Protein AF-A0A165RWX5-F1 (afdb_monomer_lite)

Radius of gyration: 15.76 Å; chains: 1; bounding box: 32×32×44 Å

Secondary structure (DSSP, 8-state):
---------B-TTSPBP-HHHHHHHHHHHHHHHHHTT-TTHHHHHHHHH-----B-TT--B-

Structure (mmCIF, N/CA/C/O backbone):
data_AF-A0A165RWX5-F1
#
_entry.id   AF-A0A165RWX5-F1
#
loop_
_atom_site.group_PDB
_atom_site.id
_atom_site.type_symbol
_atom_site.label_atom_id
_atom_site.label_alt_id
_atom_site.label_comp_id
_atom_site.label_asym_id
_atom_site.label_entity_id
_atom_site.label_seq_id
_atom_site.pdbx_PDB_ins_code
_atom_site.Cartn_x
_atom_site.Cartn_y
_atom_site.Cartn_z
_atom_site.occupancy
_atom_site.B_iso_or_equiv
_atom_site.auth_seq_id
_atom_site.auth_comp_id
_atom_site.auth_asym_id
_atom_site.auth_atom_id
_atom_site.pdbx_PDB_model_num
ATOM 1 N N . MET A 1 1 ? -7.335 3.800 -29.751 1.00 43.59 1 MET A N 1
ATOM 2 C CA . MET A 1 1 ? -7.002 3.760 -28.313 1.00 43.59 1 MET A CA 1
ATOM 3 C C . MET A 1 1 ? -5.509 3.983 -28.206 1.00 43.59 1 MET A C 1
ATOM 5 O O . MET A 1 1 ? -4.775 3.298 -28.908 1.00 43.59 1 MET A O 1
ATOM 9 N N . ALA A 1 2 ? -5.076 5.031 -27.504 1.00 53.97 2 ALA A N 1
ATOM 10 C CA . ALA A 1 2 ? -3.662 5.389 -27.429 1.00 53.97 2 ALA A CA 1
ATOM 11 C C . ALA A 1 2 ? -2.858 4.219 -26.837 1.00 53.97 2 ALA A C 1
ATOM 13 O O . ALA A 1 2 ? -3.345 3.534 -25.943 1.00 53.97 2 ALA A O 1
ATOM 14 N N . ASN A 1 3 ? -1.651 3.975 -27.353 1.00 63.28 3 ASN A N 1
ATOM 15 C CA . ASN A 1 3 ? -0.702 3.018 -26.784 1.00 63.28 3 ASN A CA 1
ATOM 16 C C . ASN A 1 3 ? -0.329 3.461 -25.357 1.00 63.28 3 ASN A C 1
ATOM 18 O O . ASN A 1 3 ? 0.639 4.199 -25.171 1.00 63.28 3 ASN A O 1
ATOM 22 N N . GLU A 1 4 ? -1.096 3.038 -24.352 1.00 71.94 4 GLU A N 1
ATOM 23 C CA . GLU A 1 4 ? -0.789 3.276 -22.942 1.00 71.94 4 GLU A CA 1
ATOM 24 C C . GLU A 1 4 ? 0.439 2.449 -22.546 1.00 71.94 4 GLU A C 1
ATOM 26 O O . GLU A 1 4 ? 0.362 1.271 -22.193 1.00 71.94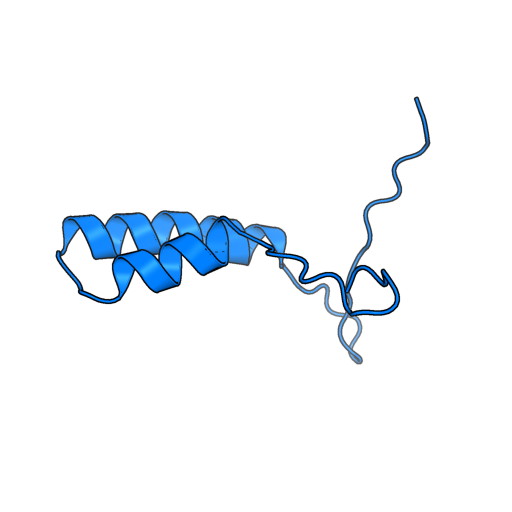 4 GLU A O 1
ATOM 31 N N . LYS A 1 5 ? 1.621 3.066 -22.636 1.00 79.88 5 LYS A N 1
ATOM 32 C CA . LYS A 1 5 ? 2.848 2.499 -22.077 1.00 79.88 5 LYS A CA 1
ATOM 33 C C . LYS A 1 5 ? 2.822 2.675 -20.562 1.00 79.88 5 LYS A C 1
ATOM 35 O O . LYS A 1 5 ? 3.017 3.777 -20.059 1.00 79.88 5 LYS A O 1
ATOM 40 N N . VAL A 1 6 ? 2.617 1.576 -19.842 1.00 80.81 6 VAL A N 1
ATOM 41 C CA . VAL A 1 6 ? 2.766 1.538 -18.383 1.00 80.81 6 VAL A CA 1
ATOM 42 C C . VAL A 1 6 ? 4.217 1.862 -18.019 1.00 80.81 6 VAL A C 1
ATOM 44 O O . VAL A 1 6 ? 5.147 1.213 -18.503 1.00 80.81 6 VAL A O 1
ATOM 47 N N . LEU A 1 7 ? 4.415 2.868 -17.165 1.00 83.94 7 LEU A N 1
ATOM 48 C CA . LEU A 1 7 ? 5.732 3.214 -16.633 1.00 83.94 7 LEU A CA 1
ATOM 49 C C . LEU A 1 7 ? 6.219 2.101 -15.696 1.00 83.94 7 LEU A C 1
ATOM 51 O O . LEU A 1 7 ? 5.506 1.692 -14.781 1.00 83.94 7 LEU A O 1
ATOM 55 N N . VAL A 1 8 ? 7.445 1.619 -15.916 1.00 88.44 8 VAL A N 1
ATOM 56 C CA . VAL A 1 8 ? 8.068 0.578 -15.087 1.00 88.44 8 VAL A CA 1
ATOM 57 C C . VAL A 1 8 ? 9.238 1.180 -14.325 1.00 88.44 8 VAL A C 1
ATOM 59 O O . VAL A 1 8 ? 10.289 1.449 -14.905 1.00 88.44 8 VAL A O 1
ATOM 62 N N . ASP A 1 9 ? 9.065 1.350 -13.018 1.00 88.31 9 ASP A N 1
ATOM 63 C CA . ASP A 1 9 ? 10.131 1.807 -12.128 1.00 88.31 9 ASP A CA 1
ATOM 64 C C . ASP A 1 9 ? 11.074 0.650 -11.756 1.00 88.31 9 ASP A C 1
ATOM 66 O O . ASP A 1 9 ? 10.646 -0.432 -11.332 1.00 88.31 9 ASP A O 1
ATOM 70 N N . ARG A 1 10 ? 12.379 0.877 -11.919 1.00 94.69 10 ARG A N 1
ATOM 71 C CA . ARG A 1 10 ? 13.442 -0.100 -11.665 1.00 94.69 10 ARG A CA 1
ATOM 72 C C . ARG A 1 10 ? 14.501 0.504 -10.751 1.00 94.69 10 ARG A C 1
ATOM 74 O O . ARG A 1 10 ? 14.910 1.648 -10.907 1.00 94.69 10 ARG A O 1
ATOM 81 N N . SER A 1 11 ? 15.000 -0.293 -9.808 1.00 93.19 11 SER A N 1
ATOM 82 C CA . SER A 1 11 ? 16.146 0.083 -8.978 1.00 93.19 11 SER A CA 1
ATOM 83 C C . SER A 1 11 ? 17.424 0.228 -9.814 1.00 93.19 11 SER A C 1
ATOM 85 O O . SER A 1 11 ? 17.526 -0.304 -10.918 1.00 93.19 11 SER A O 1
ATOM 87 N N . LYS A 1 12 ? 18.469 0.830 -9.226 1.00 94.25 12 LYS A N 1
ATOM 88 C CA . LYS A 1 12 ? 19.826 0.851 -9.810 1.00 94.25 12 LYS A CA 1
ATOM 89 C C . LYS A 1 12 ? 20.369 -0.548 -10.149 1.00 94.25 12 LYS A C 1
ATOM 91 O O . LYS A 1 12 ? 21.204 -0.680 -11.029 1.00 94.25 12 LYS A O 1
ATOM 96 N N . SER A 1 13 ? 19.886 -1.587 -9.461 1.00 95.00 13 SER A N 1
ATOM 97 C CA . SER A 1 13 ? 20.226 -2.996 -9.707 1.00 95.00 13 SER A CA 1
ATOM 98 C C . SER A 1 13 ? 19.299 -3.704 -10.710 1.00 95.00 13 SER A C 1
ATOM 100 O O . SER A 1 13 ? 19.395 -4.916 -10.872 1.00 95.00 13 SER A O 1
ATOM 102 N N . GLY A 1 14 ? 18.374 -2.983 -11.353 1.00 93.56 14 GLY A N 1
ATOM 103 C CA . GLY A 1 14 ? 17.470 -3.503 -12.385 1.00 93.56 14 GLY A CA 1
ATOM 104 C C . GLY A 1 14 ? 16.196 -4.185 -11.872 1.00 93.56 14 GLY A C 1
ATOM 105 O O . GLY A 1 14 ? 15.333 -4.546 -12.679 1.00 93.56 14 GLY A O 1
ATOM 106 N N . LYS A 1 15 ? 16.035 -4.334 -10.548 1.00 95.12 15 LYS A N 1
ATOM 107 C CA . LYS A 1 15 ? 14.836 -4.936 -9.942 1.00 95.12 15 LYS A CA 1
ATOM 108 C C . LYS A 1 15 ? 13.642 -3.997 -10.089 1.00 95.12 15 LYS A C 1
ATOM 110 O O . LYS A 1 15 ? 13.739 -2.821 -9.746 1.00 95.12 15 LYS A O 1
ATOM 115 N N . VAL A 1 16 ? 12.514 -4.527 -10.553 1.00 94.75 16 VAL A N 1
ATOM 116 C CA . VAL A 1 16 ? 11.257 -3.772 -10.650 1.00 94.75 16 VAL A CA 1
ATOM 117 C C . VAL A 1 16 ? 10.741 -3.462 -9.246 1.00 94.75 16 VAL A C 1
ATOM 119 O O . VAL A 1 16 ? 10.755 -4.329 -8.370 1.00 94.75 16 VAL A O 1
ATOM 122 N N . ARG A 1 17 ? 10.310 -2.220 -9.014 1.00 92.19 17 ARG A N 1
ATOM 123 C CA . ARG A 1 17 ? 9.642 -1.827 -7.769 1.00 92.19 17 ARG A CA 1
ATOM 124 C C . ARG A 1 17 ? 8.166 -2.255 -7.847 1.00 92.19 17 ARG A C 1
ATOM 126 O O . ARG A 1 17 ? 7.462 -1.768 -8.730 1.00 92.19 17 ARG A O 1
ATOM 133 N N . PRO A 1 18 ? 7.680 -3.136 -6.951 1.00 92.31 18 PRO A N 1
ATOM 134 C CA . PRO A 1 18 ? 6.318 -3.671 -7.010 1.00 92.31 18 PRO A CA 1
ATOM 135 C C . PRO A 1 18 ? 5.319 -2.680 -6.395 1.00 92.31 18 PRO A C 1
ATOM 137 O O . PRO A 1 18 ? 4.753 -2.899 -5.324 1.00 92.31 18 PRO A O 1
ATOM 140 N N . TRP A 1 19 ? 5.191 -1.503 -7.009 1.00 87.94 19 TRP A N 1
ATOM 141 C CA . TRP A 1 19 ? 4.365 -0.416 -6.480 1.00 87.94 19 TRP A CA 1
ATOM 142 C C . TRP A 1 19 ? 2.892 -0.794 -6.409 1.00 87.94 19 TRP A C 1
ATOM 144 O O . TRP A 1 19 ? 2.222 -0.452 -5.438 1.00 87.94 19 TRP A O 1
ATOM 154 N N . ARG A 1 20 ? 2.397 -1.512 -7.421 1.00 86.75 20 ARG A N 1
ATOM 155 C CA . ARG A 1 20 ? 0.995 -1.920 -7.495 1.00 86.75 20 ARG A CA 1
ATOM 156 C C . ARG A 1 20 ? 0.655 -2.891 -6.373 1.00 86.75 20 ARG A C 1
ATOM 158 O O . ARG A 1 20 ? -0.321 -2.672 -5.667 1.00 86.75 20 ARG A O 1
ATOM 165 N N . GLU A 1 21 ? 1.471 -3.922 -6.200 1.00 90.62 21 GLU A N 1
ATOM 166 C CA . GLU A 1 21 ? 1.289 -4.954 -5.184 1.00 90.62 21 GLU A CA 1
ATOM 167 C C . GLU A 1 21 ? 1.318 -4.327 -3.790 1.00 90.62 21 GLU A C 1
ATOM 169 O O . GLU A 1 21 ? 0.365 -4.470 -3.033 1.00 90.62 21 GLU A O 1
ATOM 174 N N . ARG A 1 22 ? 2.333 -3.501 -3.501 1.00 88.94 22 ARG A N 1
ATOM 175 C CA . ARG A 1 22 ? 2.447 -2.788 -2.217 1.00 88.94 22 ARG A CA 1
ATOM 176 C C . ARG A 1 22 ? 1.271 -1.857 -1.944 1.00 88.94 22 ARG A C 1
ATOM 178 O O . ARG A 1 22 ? 0.857 -1.700 -0.799 1.00 88.94 22 ARG A O 1
ATOM 185 N N . LYS A 1 23 ? 0.741 -1.208 -2.983 1.00 87.19 23 LYS A N 1
ATOM 186 C CA . LYS A 1 23 ? -0.413 -0.319 -2.850 1.00 87.19 23 LYS A CA 1
ATOM 187 C C . LYS A 1 23 ? -1.671 -1.111 -2.486 1.00 87.19 23 LYS A C 1
ATOM 189 O O . LYS A 1 23 ? -2.373 -0.717 -1.562 1.00 87.19 23 LYS A O 1
ATOM 194 N N . LEU A 1 24 ? -1.908 -2.246 -3.146 1.00 90.44 24 LEU A N 1
ATOM 195 C CA . LEU A 1 24 ? -3.016 -3.153 -2.825 1.00 90.44 24 LEU A CA 1
ATOM 196 C C . LEU A 1 24 ? -2.880 -3.752 -1.417 1.00 90.44 24 LEU A C 1
ATOM 198 O O . LEU A 1 24 ? -3.850 -3.765 -0.663 1.00 90.44 24 LEU A O 1
ATOM 202 N N . GLU A 1 25 ? -1.676 -4.174 -1.032 1.00 91.19 25 GLU A N 1
ATOM 203 C CA . GLU A 1 25 ? -1.389 -4.692 0.312 1.00 91.19 25 GLU A CA 1
ATOM 204 C C . GLU A 1 25 ? -1.666 -3.646 1.400 1.00 91.19 25 GLU A C 1
ATOM 206 O O . GLU A 1 25 ? -2.241 -3.976 2.435 1.00 91.19 25 GLU A O 1
ATOM 211 N N . ASN A 1 26 ? -1.328 -2.373 1.165 1.00 89.62 26 ASN A N 1
ATOM 212 C CA . ASN A 1 26 ? -1.627 -1.292 2.107 1.00 89.62 26 ASN A CA 1
ATOM 213 C C . ASN A 1 26 ? -3.134 -1.063 2.292 1.00 89.62 26 ASN A C 1
ATOM 215 O O . ASN A 1 26 ? -3.556 -0.784 3.413 1.00 89.62 26 ASN A O 1
ATOM 219 N N . LEU A 1 27 ? -3.948 -1.201 1.238 1.00 90.25 27 LEU A N 1
ATOM 220 C CA . LEU A 1 27 ? -5.411 -1.107 1.351 1.00 90.25 27 LEU A CA 1
ATOM 221 C C . LEU A 1 27 ? -5.954 -2.195 2.279 1.00 90.25 27 LEU A C 1
ATOM 223 O O . LEU A 1 27 ? -6.605 -1.898 3.280 1.00 90.25 27 LEU A O 1
ATOM 227 N N . GLN A 1 28 ? -5.595 -3.446 1.986 1.00 92.25 28 GLN A N 1
ATOM 228 C CA . GLN A 1 28 ? -6.015 -4.610 2.761 1.00 92.25 28 GLN A CA 1
ATOM 229 C C . GLN A 1 28 ? -5.515 -4.537 4.211 1.00 92.25 28 GLN A C 1
ATOM 231 O O . GLN A 1 28 ? -6.248 -4.838 5.153 1.00 92.25 28 GLN A O 1
ATOM 236 N N . TYR A 1 29 ? -4.275 -4.087 4.414 1.00 93.94 29 TYR A N 1
ATOM 237 C CA . TYR A 1 29 ? -3.716 -3.896 5.748 1.00 93.94 29 TYR A CA 1
ATOM 238 C C . TYR A 1 29 ? -4.433 -2.782 6.521 1.00 93.94 29 TYR A C 1
ATOM 240 O O . TYR A 1 29 ? -4.700 -2.936 7.713 1.00 93.94 29 TYR A O 1
ATOM 248 N N . GLY A 1 30 ? -4.797 -1.684 5.853 1.00 93.62 30 GLY A N 1
ATOM 249 C CA . GLY A 1 30 ? -5.621 -0.622 6.428 1.00 93.62 30 GLY A CA 1
ATOM 250 C C . GLY A 1 30 ? -6.971 -1.141 6.925 1.00 93.62 30 GLY A C 1
ATOM 251 O O . GLY A 1 30 ? -7.372 -0.811 8.043 1.00 93.62 30 GLY A O 1
ATOM 252 N N . ASP A 1 31 ? -7.624 -2.010 6.151 1.00 93.50 31 ASP A N 1
ATOM 253 C CA . ASP A 1 31 ? -8.891 -2.640 6.539 1.00 93.50 31 ASP A CA 1
ATOM 254 C C . ASP A 1 31 ? -8.728 -3.546 7.770 1.00 93.50 31 ASP A C 1
ATOM 256 O O . ASP A 1 31 ? -9.521 -3.466 8.710 1.00 93.50 31 ASP A O 1
ATOM 260 N N . TYR A 1 32 ? -7.658 -4.343 7.839 1.00 96.75 32 TYR A N 1
ATOM 261 C CA . TYR A 1 32 ? -7.357 -5.139 9.035 1.00 96.75 32 TYR A CA 1
ATOM 262 C C . TYR A 1 32 ? -7.109 -4.277 10.270 1.00 96.75 32 TYR A C 1
ATOM 264 O O . TYR A 1 32 ? -7.634 -4.564 11.346 1.00 96.75 32 TYR A O 1
ATOM 272 N N . LEU A 1 33 ? -6.352 -3.189 10.128 1.00 95.88 33 LEU A N 1
ATOM 273 C CA . LEU A 1 33 ? -6.125 -2.252 11.225 1.00 95.88 33 LEU A CA 1
ATOM 274 C C . LEU A 1 33 ? -7.423 -1.583 11.686 1.00 95.88 33 LEU A C 1
ATOM 276 O O . LEU A 1 33 ? -7.568 -1.322 12.881 1.00 95.88 33 LEU A O 1
ATOM 280 N N . GLN A 1 34 ? -8.354 -1.322 10.766 1.00 94.88 34 GLN A N 1
ATOM 281 C CA . GLN A 1 34 ? -9.664 -0.758 11.079 1.00 94.88 34 GLN A CA 1
ATOM 282 C C . GLN A 1 34 ? -10.514 -1.745 11.887 1.00 94.88 34 GLN A C 1
ATOM 284 O O . GLN A 1 34 ? -11.079 -1.352 12.907 1.00 94.88 34 GLN A O 1
ATOM 289 N N . ILE A 1 35 ? -10.561 -3.017 11.469 1.00 97.06 35 ILE A N 1
ATOM 290 C CA . ILE A 1 35 ? -11.261 -4.102 12.183 1.00 97.06 35 ILE A CA 1
ATOM 291 C C . ILE A 1 35 ? -10.701 -4.267 13.599 1.00 97.06 35 ILE A C 1
ATOM 293 O O . ILE A 1 35 ? -11.447 -4.446 14.555 1.00 97.06 35 ILE A O 1
ATOM 297 N N . LEU A 1 36 ? -9.381 -4.161 13.746 1.00 97.25 36 LEU A N 1
ATOM 298 C CA . LEU A 1 36 ? -8.690 -4.280 15.030 1.00 97.25 36 LEU A CA 1
ATOM 299 C C . LEU A 1 36 ? -8.673 -2.969 15.845 1.00 97.25 36 LEU A C 1
ATOM 301 O O . LEU A 1 36 ? -8.002 -2.895 16.872 1.00 97.25 36 LEU A O 1
ATOM 305 N N . HIS A 1 37 ? -9.389 -1.929 15.403 1.00 94.50 37 HIS A N 1
ATOM 306 C CA . HIS A 1 37 ? -9.495 -0.623 16.068 1.00 94.50 37 HIS A CA 1
ATOM 307 C C . HIS A 1 37 ? -8.154 0.097 16.322 1.00 94.50 37 HIS A C 1
ATOM 309 O O . HIS A 1 37 ? -8.021 0.910 17.244 1.00 94.50 37 HIS A O 1
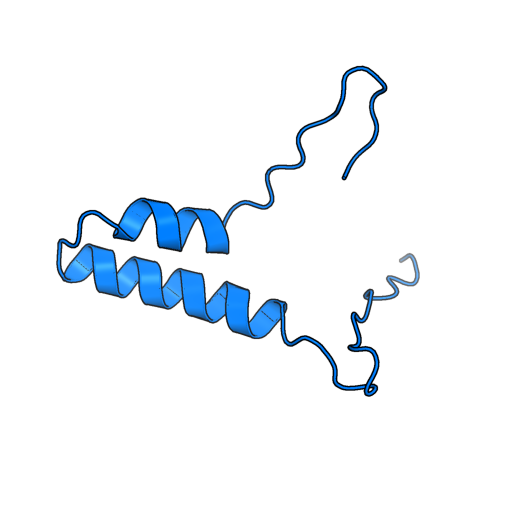ATOM 315 N N . TYR A 1 38 ? -7.144 -0.130 15.477 1.00 96.44 38 TYR A N 1
ATOM 316 C CA . TYR A 1 38 ? -5.891 0.616 15.554 1.00 96.44 38 TYR A CA 1
ATOM 317 C C . TYR A 1 38 ? -6.055 2.034 15.005 1.00 96.44 38 TYR A C 1
ATOM 319 O O . TYR A 1 38 ? -6.435 2.248 13.856 1.00 96.44 38 TYR A O 1
ATOM 327 N N . LYS A 1 39 ? -5.605 3.030 15.778 1.00 92.88 39 LYS A N 1
ATOM 328 C CA . LYS A 1 39 ? -5.629 4.458 15.393 1.00 92.88 39 LYS A CA 1
ATOM 329 C C . LYS A 1 39 ? -4.944 4.763 14.054 1.00 92.88 39 LYS A C 1
ATOM 331 O O . LYS A 1 39 ? -5.233 5.783 13.441 1.00 92.88 39 LYS A O 1
ATOM 336 N N . LYS A 1 40 ? -4.016 3.910 13.607 1.00 90.75 40 LYS A N 1
ATOM 337 C CA . LYS A 1 40 ? -3.234 4.098 12.374 1.00 90.75 40 LYS A CA 1
ATOM 338 C C . LYS A 1 40 ? -3.971 3.665 11.100 1.00 90.75 40 LYS A C 1
ATOM 340 O O . LYS A 1 40 ? -3.463 3.963 10.024 1.00 90.75 40 LYS A O 1
ATOM 345 N N . ALA A 1 41 ? -5.130 3.008 11.212 1.00 91.19 41 ALA A N 1
ATOM 346 C CA . ALA A 1 41 ? -5.874 2.460 10.076 1.00 91.19 41 ALA A CA 1
ATOM 347 C C . ALA A 1 41 ? -6.109 3.497 8.965 1.00 91.19 41 ALA A C 1
ATOM 349 O O . ALA A 1 41 ? -5.755 3.245 7.816 1.00 91.19 41 ALA A O 1
ATOM 350 N N . HIS A 1 42 ? -6.575 4.700 9.328 1.00 87.50 42 HIS A N 1
ATOM 351 C CA . HIS A 1 42 ? -6.812 5.795 8.379 1.00 87.50 42 HIS A CA 1
ATOM 352 C C . HIS A 1 42 ? -5.556 6.171 7.577 1.00 87.50 42 HIS A C 1
ATOM 354 O O . HIS A 1 42 ? -5.602 6.227 6.355 1.00 87.50 42 HIS A O 1
ATOM 360 N N . ARG A 1 43 ? -4.400 6.342 8.238 1.00 85.50 43 ARG A N 1
ATOM 361 C CA . ARG A 1 43 ? -3.147 6.738 7.566 1.00 85.50 43 ARG A CA 1
ATOM 362 C C . ARG A 1 43 ? -2.653 5.678 6.591 1.00 85.50 43 ARG A C 1
ATOM 364 O O . ARG A 1 43 ? -2.131 6.010 5.532 1.00 85.50 43 ARG A O 1
ATOM 371 N N . VAL A 1 44 ? -2.779 4.409 6.976 1.00 87.19 44 VAL A N 1
ATOM 372 C CA . VAL A 1 44 ? -2.347 3.275 6.151 1.00 87.19 44 VAL A CA 1
ATOM 373 C C . VAL A 1 44 ? -3.251 3.142 4.928 1.00 87.19 44 VAL A C 1
ATOM 375 O O . VAL A 1 44 ? -2.747 3.030 3.811 1.00 87.19 44 VAL A O 1
ATOM 378 N N . LYS A 1 45 ? -4.568 3.244 5.128 1.00 86.56 45 LYS A N 1
ATOM 379 C CA . LYS A 1 45 ? -5.555 3.187 4.051 1.00 86.56 45 LYS A CA 1
ATOM 380 C C . LYS A 1 45 ? -5.408 4.357 3.075 1.00 86.56 45 LYS A C 1
ATOM 382 O O . LYS A 1 4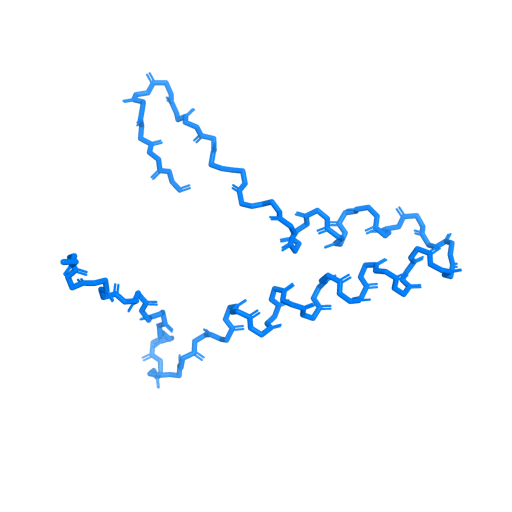5 ? -5.297 4.131 1.875 1.00 86.56 45 LYS A O 1
ATOM 387 N N . GLU A 1 46 ? -5.266 5.586 3.574 1.00 84.00 46 GLU A N 1
ATOM 388 C CA . GLU A 1 46 ? -5.067 6.777 2.734 1.00 84.00 46 GLU A CA 1
ATOM 389 C C . GLU A 1 46 ? -3.800 6.698 1.867 1.00 84.00 46 GLU A C 1
ATOM 391 O O . GLU A 1 46 ? -3.822 7.139 0.719 1.00 84.00 46 GLU A O 1
ATOM 396 N N . CYS A 1 47 ? -2.711 6.101 2.370 1.00 80.69 47 CYS A N 1
ATOM 397 C CA . CYS A 1 47 ? -1.491 5.875 1.584 1.00 80.69 47 CYS A CA 1
ATOM 398 C C . CYS A 1 47 ? -1.727 4.899 0.413 1.00 80.69 47 CYS A C 1
ATOM 400 O O . CYS A 1 47 ? -1.120 5.038 -0.652 1.00 80.69 47 CYS A O 1
ATOM 402 N N . GLY A 1 48 ? -2.618 3.921 0.604 1.00 75.81 48 GLY A N 1
ATOM 403 C CA . GLY A 1 48 ? -3.031 2.965 -0.421 1.00 75.81 48 GLY A CA 1
ATOM 404 C C . GLY A 1 48 ? -4.065 3.516 -1.410 1.00 75.81 48 GLY A C 1
ATOM 405 O O . GLY A 1 48 ? -4.080 3.090 -2.560 1.00 75.81 48 GLY A O 1
ATOM 406 N N . GLU A 1 49 ? -4.911 4.468 -1.011 1.00 75.44 49 GLU A N 1
ATOM 407 C CA . GLU A 1 49 ? -5.989 5.004 -1.859 1.00 75.44 49 GLU A CA 1
ATOM 408 C C . GLU A 1 49 ? -5.540 6.226 -2.670 1.00 75.44 49 GLU A C 1
ATOM 410 O O . GLU A 1 49 ? -5.758 6.293 -3.882 1.00 75.44 49 GLU A O 1
ATOM 415 N N . VAL A 1 50 ? -4.859 7.183 -2.035 1.00 64.69 50 VAL A N 1
ATOM 416 C CA . VAL A 1 50 ? -4.760 8.548 -2.558 1.00 64.69 50 VAL A CA 1
ATOM 417 C C . VAL A 1 50 ? -3.317 8.920 -2.901 1.00 64.69 50 VAL A C 1
ATOM 419 O O . VAL A 1 50 ? -2.517 9.272 -2.038 1.00 64.69 50 VAL A O 1
ATOM 422 N N . LEU A 1 51 ? -3.000 8.925 -4.200 1.00 63.53 51 LEU A N 1
ATOM 423 C CA . LEU A 1 51 ? -1.906 9.746 -4.730 1.00 63.53 51 LEU A CA 1
ATOM 424 C C . LEU A 1 51 ? -2.466 11.164 -4.891 1.00 63.53 51 LEU A C 1
ATOM 426 O O . LEU A 1 51 ? -3.085 11.493 -5.900 1.00 63.53 51 LEU A O 1
ATOM 430 N N . ARG A 1 52 ? -2.347 11.969 -3.832 1.00 56.91 52 ARG A N 1
ATOM 431 C CA . ARG A 1 52 ? -2.689 13.395 -3.862 1.00 56.91 52 ARG A CA 1
ATOM 432 C C . ARG A 1 52 ? -1.526 14.110 -4.545 1.00 56.91 52 ARG A C 1
ATOM 434 O O . ARG A 1 52 ? -0.517 14.381 -3.904 1.00 56.91 52 ARG A O 1
ATOM 441 N N . PHE A 1 53 ? -1.665 14.363 -5.841 1.00 55.78 53 PHE A N 1
ATOM 442 C CA . PHE A 1 53 ? -0.797 15.297 -6.548 1.00 55.78 53 PHE A CA 1
ATOM 443 C C . PHE A 1 53 ? -1.108 16.687 -5.994 1.00 55.78 53 PHE A C 1
ATOM 445 O O . PHE A 1 53 ? -2.233 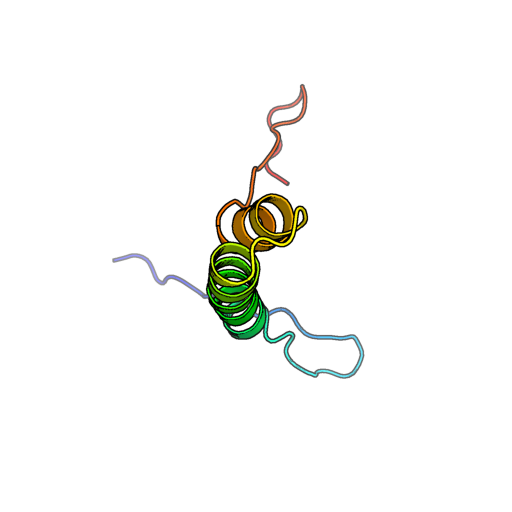17.168 -6.131 1.00 55.78 53 PHE A O 1
ATOM 452 N N . VAL A 1 54 ? -0.154 17.294 -5.292 1.00 55.28 54 VAL A N 1
ATOM 453 C CA . VAL A 1 54 ? -0.245 18.713 -4.944 1.00 55.28 54 VAL A CA 1
ATOM 454 C C . VAL A 1 54 ? 0.323 19.462 -6.140 1.00 55.28 54 VAL A C 1
ATOM 456 O O . VAL A 1 54 ? 1.503 19.304 -6.445 1.00 55.28 54 VAL A O 1
ATOM 459 N N . GLU A 1 55 ? -0.526 20.206 -6.849 1.00 57.75 55 GLU A N 1
ATOM 460 C CA . GLU A 1 55 ? -0.060 21.143 -7.873 1.00 57.75 55 GLU A CA 1
ATOM 461 C C . GLU A 1 55 ? 0.748 22.236 -7.165 1.00 57.75 55 GLU A C 1
ATOM 463 O O . GLU A 1 55 ? 0.278 22.830 -6.190 1.00 57.75 55 GLU A O 1
ATOM 468 N N . ASP A 1 56 ? 1.993 22.447 -7.595 1.00 61.62 56 ASP A N 1
ATOM 469 C CA . ASP A 1 56 ? 2.775 23.58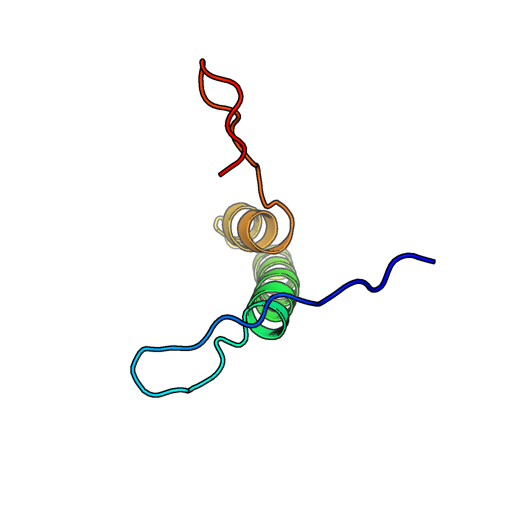8 -7.122 1.00 61.62 56 ASP A CA 1
ATOM 470 C C . ASP A 1 56 ? 2.203 24.903 -7.692 1.00 61.62 56 ASP A C 1
ATOM 472 O O . ASP A 1 56 ? 1.353 24.898 -8.583 1.00 61.62 56 ASP A O 1
ATOM 476 N N . GLU A 1 57 ? 2.661 26.057 -7.194 1.00 68.81 57 GLU A N 1
ATOM 477 C CA . GLU A 1 57 ? 2.211 27.380 -7.676 1.00 68.81 57 GLU A CA 1
ATOM 478 C C . GLU A 1 57 ? 2.463 27.603 -9.184 1.00 68.81 57 GLU A C 1
ATOM 480 O O . GLU A 1 57 ? 1.941 28.547 -9.774 1.00 68.81 57 GLU A O 1
ATOM 485 N N . GLN A 1 58 ? 3.261 26.737 -9.813 1.00 71.62 58 GLN A N 1
ATOM 486 C CA . GLN A 1 58 ? 3.630 26.771 -11.227 1.00 71.62 58 GLN A CA 1
ATOM 487 C C . GLN A 1 58 ? 2.809 25.771 -12.064 1.00 71.62 58 GLN A C 1
ATOM 489 O O . GLN A 1 58 ? 2.956 25.726 -13.285 1.00 71.62 58 GLN A O 1
ATOM 494 N N . GLY A 1 59 ? 1.911 25.003 -11.435 1.00 59.88 59 GLY A N 1
ATOM 495 C CA . GLY A 1 59 ? 1.038 24.031 -12.089 1.00 59.88 59 GLY A CA 1
ATOM 496 C C . GLY A 1 59 ? 1.727 22.719 -12.476 1.00 59.88 59 GLY A C 1
ATOM 497 O O . GLY A 1 59 ? 1.177 21.956 -13.278 1.00 59.88 59 GLY A O 1
ATOM 498 N N . HIS A 1 60 ? 2.917 22.424 -11.946 1.00 58.88 60 HIS A N 1
ATOM 499 C CA . HIS A 1 60 ? 3.575 21.145 -12.189 1.00 58.88 60 HIS A CA 1
ATOM 500 C C . HIS A 1 60 ? 2.932 20.036 -11.353 1.00 58.88 60 HIS A C 1
ATOM 502 O O . HIS A 1 60 ? 2.721 20.154 -10.144 1.00 58.88 60 HIS A O 1
ATOM 508 N N . LYS 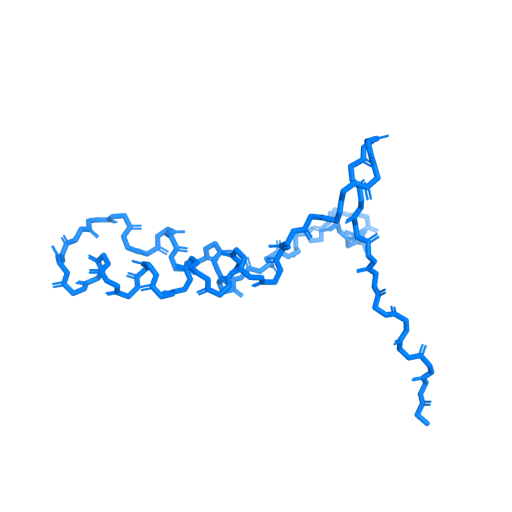A 1 61 ? 2.639 18.920 -12.023 1.00 54.19 61 LYS A N 1
ATOM 509 C CA . LYS A 1 61 ? 2.075 17.711 -11.418 1.00 54.19 61 LYS A CA 1
ATOM 510 C C . LYS A 1 61 ? 3.228 16.777 -11.046 1.00 54.19 61 LYS A C 1
ATOM 512 O O . LYS A 1 61 ? 3.823 16.190 -11.946 1.00 54.19 61 LYS A O 1
ATOM 517 N N . ASN A 1 62 ? 3.550 16.681 -9.753 1.00 48.25 62 ASN A N 1
ATOM 518 C CA . ASN A 1 62 ? 4.579 15.774 -9.213 1.00 48.25 62 ASN A CA 1
ATOM 519 C C . ASN A 1 62 ? 4.008 14.412 -8.827 1.00 48.25 62 ASN A C 1
ATOM 521 O O . ASN A 1 62 ? 3.177 14.394 -7.893 1.00 48.25 62 ASN A O 1
#

pLDDT: mean 81.66, std 14.94, range [43.59, 97.25]

Foldseek 3Di:
DDPPDDDWDADPVGHTDPVVVQLVVLLVVLVVCVVVVHPCSVVSNCSSPDPPQDQDPVRDGD

Organism: Lactiplantibacillus plantarum (NCBI:txid1590)

Sequence (62 aa):
MANEKVLVDRSKSGKVRPWRERKLENLQYGDYLQILHYKKAHRVKECGEVLRFVEDEQGHKN